Protein AF-A0A538IDU6-F1 (afdb_monomer_lite)

pLDDT: mean 78.45, std 12.98, range [44.56, 95.0]

Radius of gyration: 15.47 Å; chains: 1; bounding box: 32×34×43 Å

Secondary structure (DSSP, 8-state):
--HHHHHHHHHHHHHHHHHHHHHHHHHHHHTTTSTTHHHHHHHHHHHHHHHHHHHHHSTT--HHHHHHHHHHHHHHHHHHHHHHHT--HHHHHHHHHHHHHHHHHHHHHHHTT--

Sequence (115 aa):
SLAYSHASLSAGASGAIFGVIGAGLAMVLWNRDRPGMRAQLRSWIFLIAINLFIGVETPGIDLRAHIGGLIGGFVISSALEGAAKQRGSARRALQAGGYIAVVVASYILTSAHVG

Foldseek 3Di:
DVVVPPLVVVLLVLLQVLLQLLLVLLVLVLVVVDPPSVVVNVVSLVVLLVVLLVQLVDPSHDSVSNLNSNLNSNVVNLVVSCVVPVDDPVVSVVVNVVVVCSSVVSVVVSVVVVD

Structure (mmCIF, N/CA/C/O backbone):
data_AF-A0A538IDU6-F1
#
_entry.id   AF-A0A538IDU6-F1
#
loop_
_atom_site.group_PDB
_atom_site.id
_atom_site.type_symbol
_atom_site.label_atom_id
_atom_site.label_alt_id
_atom_site.label_comp_id
_atom_site.label_asym_id
_atom_site.label_entity_id
_atom_site.label_seq_id
_atom_site.pdbx_PDB_ins_code
_atom_site.Cartn_x
_atom_site.Cartn_y
_atom_site.Cartn_z
_atom_site.occupancy
_atom_site.B_iso_or_equiv
_atom_site.auth_seq_id
_atom_site.auth_comp_id
_atom_site.auth_asym_id
_atom_site.auth_atom_id
_atom_site.pdbx_PDB_model_num
ATOM 1 N N . SER A 1 1 ? 13.590 -21.769 -24.725 1.00 49.88 1 SER A N 1
ATOM 2 C CA . SER A 1 1 ? 12.466 -21.942 -23.777 1.00 49.88 1 SER A CA 1
ATOM 3 C C . SER A 1 1 ? 12.851 -21.806 -22.297 1.00 49.88 1 SER A C 1
ATOM 5 O O . SER A 1 1 ? 11.945 -21.654 -21.494 1.00 49.88 1 SER A O 1
ATOM 7 N N . LEU A 1 2 ? 14.136 -21.755 -21.903 1.00 55.34 2 LEU A N 1
ATOM 8 C CA . LEU A 1 2 ? 14.543 -21.522 -20.498 1.00 55.34 2 LEU A C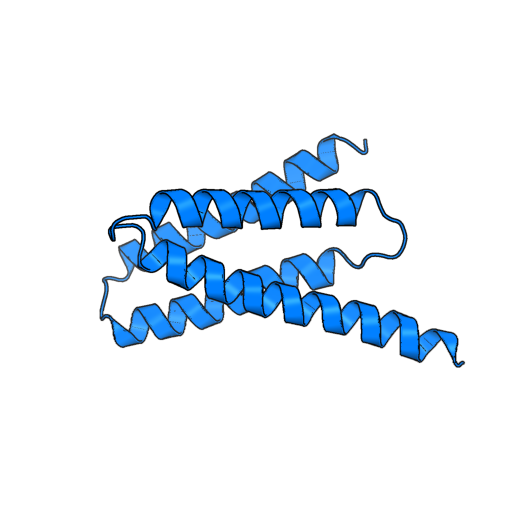A 1
ATOM 9 C C . LEU A 1 2 ? 14.375 -20.064 -20.015 1.00 55.34 2 LEU A C 1
ATOM 11 O O . LEU A 1 2 ? 14.173 -19.818 -18.832 1.00 55.34 2 LEU A O 1
ATOM 15 N N . ALA A 1 3 ? 14.393 -19.092 -20.934 1.00 54.34 3 ALA A N 1
ATOM 16 C CA . ALA A 1 3 ? 14.180 -17.680 -20.603 1.00 54.34 3 ALA A CA 1
ATOM 17 C C . ALA A 1 3 ? 12.721 -17.356 -20.215 1.00 54.34 3 ALA A C 1
ATOM 19 O O . ALA A 1 3 ? 12.478 -16.415 -19.465 1.00 54.34 3 ALA A O 1
ATOM 20 N N . TYR A 1 4 ? 11.755 -18.156 -20.687 1.00 55.88 4 TYR A N 1
ATOM 21 C CA . TYR A 1 4 ? 10.330 -17.930 -20.429 1.00 55.88 4 TYR A CA 1
ATOM 22 C C . TYR A 1 4 ? 9.914 -18.320 -19.004 1.00 55.88 4 TYR A C 1
ATOM 24 O O . TYR A 1 4 ? 8.887 -17.836 -18.550 1.00 55.88 4 TYR A O 1
ATOM 32 N N . SER A 1 5 ? 10.687 -19.140 -18.274 1.00 60.56 5 SER A N 1
ATOM 33 C CA . SER A 1 5 ? 10.357 -19.537 -16.894 1.00 60.56 5 SER A CA 1
ATOM 34 C C . SER A 1 5 ? 11.007 -18.648 -15.831 1.00 60.56 5 SER A C 1
ATOM 36 O O . SER A 1 5 ? 10.337 -18.270 -14.882 1.00 60.56 5 SER A O 1
ATOM 38 N N . HIS A 1 6 ? 12.280 -18.265 -15.971 1.00 60.66 6 HIS A N 1
ATOM 39 C CA . HIS A 1 6 ? 12.975 -17.485 -14.934 1.00 60.66 6 HIS A CA 1
ATOM 40 C C . HIS A 1 6 ? 12.505 -16.030 -14.850 1.00 60.66 6 HIS A C 1
ATOM 42 O O . HIS A 1 6 ? 12.263 -15.526 -13.754 1.00 60.66 6 HIS A O 1
ATOM 48 N N . ALA A 1 7 ? 12.353 -15.360 -15.995 1.00 60.00 7 ALA A N 1
ATOM 49 C CA . ALA A 1 7 ? 11.899 -13.972 -16.025 1.00 60.00 7 ALA A CA 1
ATOM 50 C C . ALA A 1 7 ? 10.442 -13.846 -15.547 1.00 60.00 7 ALA A C 1
ATOM 52 O O . ALA A 1 7 ? 10.122 -12.942 -14.781 1.00 60.00 7 ALA A O 1
ATOM 53 N N . SER A 1 8 ? 9.578 -14.793 -15.926 1.00 61.16 8 SER A N 1
ATOM 54 C CA . SER A 1 8 ? 8.171 -14.815 -15.507 1.00 61.16 8 SER A CA 1
ATOM 55 C C . SER A 1 8 ? 7.988 -15.220 -14.039 1.00 61.16 8 SER A C 1
ATOM 57 O O . SER A 1 8 ? 7.200 -14.582 -13.342 1.00 61.16 8 SER A O 1
ATOM 59 N N . LEU A 1 9 ? 8.748 -16.201 -13.519 1.00 66.88 9 LEU A N 1
ATOM 60 C CA . LEU A 1 9 ? 8.754 -16.513 -12.081 1.00 66.88 9 LEU A CA 1
ATOM 61 C C . LEU A 1 9 ? 9.240 -15.320 -11.252 1.00 66.88 9 LEU A C 1
ATOM 63 O O . LEU A 1 9 ? 8.636 -15.010 -10.228 1.00 66.88 9 LEU A O 1
ATOM 67 N N . SER A 1 10 ? 10.311 -14.651 -11.686 1.00 66.81 10 SER A N 1
ATOM 68 C CA . SER A 1 10 ? 10.853 -13.471 -11.001 1.00 66.81 10 SER A CA 1
ATOM 69 C C . SER A 1 10 ? 9.854 -12.303 -11.004 1.00 66.81 10 SER A C 1
ATOM 71 O O . SER A 1 10 ? 9.594 -11.694 -9.961 1.00 66.81 10 SER A O 1
ATOM 73 N N . ALA A 1 11 ? 9.201 -12.051 -12.145 1.00 66.19 11 ALA A N 1
ATOM 74 C CA . ALA A 1 11 ? 8.126 -11.066 -12.254 1.00 66.19 11 ALA A CA 1
ATOM 75 C C . ALA A 1 11 ? 6.949 -11.384 -11.309 1.00 66.19 11 ALA A C 1
ATOM 77 O O . ALA A 1 11 ? 6.440 -10.488 -10.638 1.00 66.19 11 ALA A O 1
ATOM 78 N N . GLY A 1 12 ? 6.566 -12.657 -11.161 1.00 75.00 12 GLY A N 1
ATOM 79 C CA . GLY A 1 12 ? 5.529 -13.079 -10.211 1.00 75.00 12 GLY A CA 1
ATOM 80 C C . GLY A 1 12 ? 5.944 -12.980 -8.735 1.00 75.00 12 GLY A C 1
ATOM 81 O O . GLY A 1 12 ? 5.147 -12.567 -7.891 1.00 75.00 12 GLY A O 1
ATOM 82 N N . ALA A 1 13 ? 7.195 -13.314 -8.410 1.00 86.06 13 ALA A N 1
ATOM 83 C CA . ALA A 1 13 ? 7.714 -13.277 -7.042 1.00 86.06 13 ALA A CA 1
ATOM 84 C C . ALA A 1 13 ? 7.747 -11.851 -6.472 1.00 86.06 13 ALA A C 1
ATOM 86 O O . ALA A 1 13 ? 7.341 -11.627 -5.331 1.00 86.06 13 ALA A O 1
ATOM 87 N N . SER A 1 14 ? 8.170 -10.874 -7.279 1.00 88.38 14 SER A N 1
ATOM 88 C CA . SER A 1 14 ? 8.167 -9.461 -6.879 1.00 88.38 14 SER A CA 1
ATOM 89 C C . SER A 1 14 ? 6.754 -8.941 -6.580 1.00 88.38 14 SER A C 1
ATOM 91 O O . SER A 1 14 ? 6.551 -8.282 -5.561 1.00 88.38 14 SER A O 1
ATOM 93 N N . GLY A 1 15 ? 5.745 -9.334 -7.366 1.00 89.12 15 GLY A N 1
ATOM 94 C CA . GLY A 1 15 ? 4.341 -9.034 -7.069 1.00 89.12 15 GLY A CA 1
ATOM 95 C C . GLY A 1 15 ? 3.882 -9.579 -5.709 1.00 89.12 15 GLY A C 1
ATOM 96 O O . GLY A 1 15 ? 3.221 -8.871 -4.948 1.00 89.12 15 GLY A O 1
ATOM 97 N N . ALA A 1 16 ? 4.285 -10.800 -5.342 1.00 92.06 16 ALA A N 1
ATOM 98 C CA . ALA A 1 16 ? 3.973 -11.375 -4.030 1.00 92.06 16 ALA A CA 1
ATOM 99 C C . ALA A 1 16 ? 4.643 -10.611 -2.872 1.00 92.06 16 ALA A C 1
ATOM 101 O O . ALA A 1 16 ? 4.002 -10.359 -1.849 1.00 92.06 16 ALA A O 1
ATOM 102 N N . ILE A 1 17 ? 5.899 -10.178 -3.044 1.00 92.94 17 ILE A N 1
ATOM 103 C CA . ILE A 1 17 ? 6.605 -9.319 -2.075 1.00 92.94 17 ILE A CA 1
ATOM 104 C C . ILE A 1 17 ? 5.844 -8.005 -1.887 1.00 92.94 17 ILE A C 1
ATOM 106 O O . ILE A 1 17 ? 5.565 -7.603 -0.756 1.00 92.94 17 ILE A O 1
ATOM 110 N N . PHE A 1 18 ? 5.440 -7.366 -2.985 1.00 92.88 18 PHE A N 1
ATOM 111 C CA . PHE A 1 18 ? 4.620 -6.158 -2.937 1.00 92.88 18 PHE A CA 1
ATOM 112 C C . PHE A 1 18 ? 3.261 -6.403 -2.273 1.00 92.88 18 PHE A C 1
ATOM 114 O O . PHE A 1 18 ? 2.778 -5.529 -1.560 1.00 92.88 18 PHE A O 1
ATOM 121 N N . GLY A 1 19 ? 2.692 -7.604 -2.397 1.00 92.25 19 GLY A N 1
ATOM 122 C CA . GLY A 1 19 ? 1.536 -8.048 -1.615 1.00 92.25 19 GLY A CA 1
ATOM 123 C C . GLY A 1 19 ? 1.768 -8.015 -0.109 1.00 92.25 19 GLY A C 1
ATOM 124 O O . GLY A 1 19 ? 0.975 -7.429 0.629 1.00 92.25 19 GLY A O 1
ATOM 125 N N . VAL A 1 20 ? 2.882 -8.564 0.369 1.00 95.00 20 VAL A N 1
ATOM 126 C CA . VAL A 1 20 ? 3.230 -8.503 1.798 1.00 95.00 20 VAL A CA 1
ATOM 127 C C . VAL A 1 20 ? 3.451 -7.055 2.248 1.00 95.00 20 VAL A C 1
ATOM 129 O O . VAL A 1 20 ? 2.977 -6.660 3.316 1.00 95.00 20 VAL A O 1
ATOM 132 N N . ILE A 1 21 ? 4.096 -6.231 1.417 1.00 94.62 21 ILE A N 1
ATOM 133 C CA . ILE A 1 21 ? 4.301 -4.805 1.702 1.00 94.62 21 ILE A CA 1
ATOM 134 C C . ILE A 1 21 ? 2.956 -4.056 1.771 1.00 94.62 21 ILE A C 1
ATOM 136 O O . ILE A 1 21 ? 2.717 -3.273 2.691 1.00 94.62 21 ILE A O 1
ATOM 140 N N . GLY A 1 22 ? 2.032 -4.319 0.848 1.00 92.50 22 GLY A N 1
ATOM 141 C CA . GLY A 1 22 ? 0.682 -3.755 0.878 1.00 92.50 22 GLY A CA 1
ATOM 142 C C . GLY A 1 22 ? -0.078 -4.144 2.147 1.00 92.50 22 GLY A C 1
ATOM 143 O O . GLY A 1 22 ? -0.673 -3.291 2.810 1.00 92.50 22 GLY A O 1
ATOM 144 N N . ALA A 1 23 ? 0.003 -5.416 2.541 1.00 92.12 23 ALA A N 1
ATOM 145 C CA . ALA A 1 23 ? -0.624 -5.920 3.758 1.00 92.12 23 ALA A CA 1
ATOM 146 C C . ALA A 1 23 ? -0.057 -5.267 5.029 1.00 92.12 23 ALA A C 1
ATOM 148 O O . ALA A 1 23 ? -0.824 -4.863 5.910 1.00 92.12 23 ALA A O 1
ATOM 149 N N . GLY A 1 24 ? 1.267 -5.115 5.116 1.00 92.69 24 GLY A N 1
ATOM 150 C CA . GLY A 1 24 ? 1.931 -4.451 6.237 1.00 92.69 24 GLY A CA 1
ATOM 151 C C . GLY A 1 24 ? 1.612 -2.957 6.317 1.00 92.69 24 GLY A C 1
ATOM 152 O O . GLY A 1 24 ? 1.341 -2.444 7.406 1.00 92.69 24 GLY A O 1
ATOM 153 N N . LEU A 1 25 ? 1.531 -2.270 5.172 1.00 92.25 25 LEU A N 1
ATOM 154 C CA . LEU A 1 25 ? 1.109 -0.871 5.122 1.00 92.25 25 LEU A CA 1
ATOM 155 C C . LEU A 1 25 ? -0.305 -0.696 5.697 1.00 92.25 25 LEU A C 1
ATOM 157 O O . LEU A 1 25 ? -0.528 0.230 6.479 1.00 92.25 25 LEU A O 1
ATOM 161 N N . ALA A 1 26 ? -1.241 -1.592 5.364 1.00 88.75 26 ALA A N 1
ATO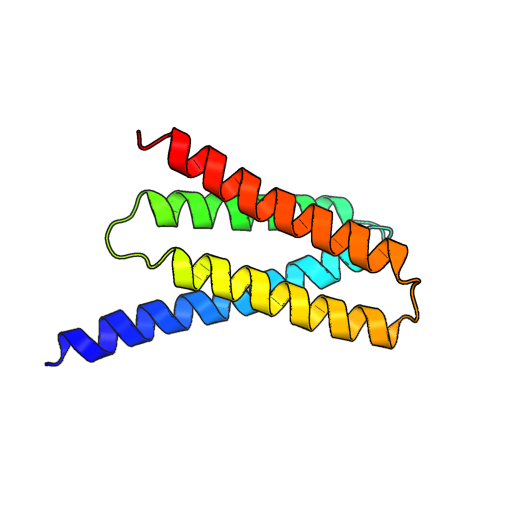M 162 C CA . ALA A 1 26 ? -2.594 -1.568 5.920 1.00 88.75 26 ALA A CA 1
ATOM 163 C C . ALA A 1 26 ? -2.586 -1.697 7.451 1.00 88.75 26 ALA A C 1
ATOM 165 O O . ALA A 1 26 ? -3.252 -0.914 8.130 1.00 88.75 26 ALA A O 1
ATOM 166 N N . MET A 1 27 ? -1.778 -2.606 8.009 1.00 88.56 27 MET A N 1
ATOM 167 C CA . MET A 1 27 ? -1.660 -2.784 9.463 1.00 88.56 27 MET A CA 1
ATOM 168 C C . MET A 1 27 ? -1.098 -1.538 10.156 1.00 88.56 27 MET A C 1
ATOM 170 O O . MET A 1 27 ? -1.636 -1.079 11.169 1.00 88.56 27 MET A O 1
ATOM 174 N N . VAL A 1 28 ? -0.026 -0.955 9.608 1.00 90.75 28 VAL A N 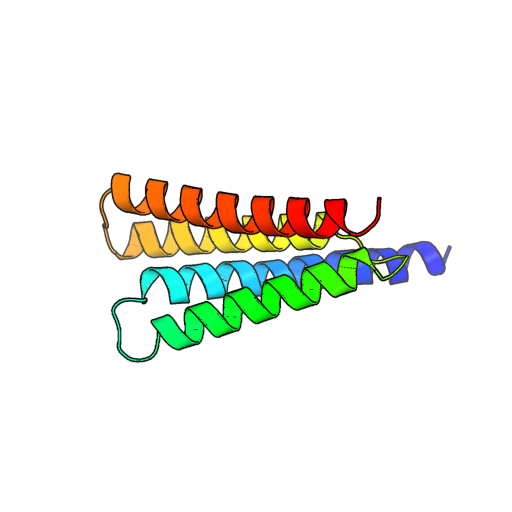1
ATOM 175 C CA . VAL A 1 28 ? 0.577 0.276 10.145 1.00 90.75 28 VAL A CA 1
ATOM 176 C C . VAL A 1 28 ? -0.425 1.428 10.072 1.00 90.75 28 VAL A C 1
ATOM 178 O O . VAL A 1 28 ? -0.588 2.166 11.045 1.00 90.75 28 VAL A O 1
ATOM 181 N N . LEU A 1 29 ? -1.163 1.550 8.965 1.00 87.81 29 LEU A N 1
ATOM 182 C CA . LEU A 1 29 ? -2.204 2.559 8.798 1.00 87.81 29 LEU A CA 1
ATOM 183 C C . LEU A 1 29 ? -3.335 2.388 9.822 1.00 87.81 29 LEU A C 1
ATOM 185 O O . LEU A 1 29 ? -3.766 3.369 10.433 1.00 87.81 29 LEU A O 1
ATOM 189 N N . TRP A 1 30 ? -3.792 1.158 10.060 1.00 83.38 30 TRP A N 1
ATOM 190 C CA . TRP A 1 30 ? -4.837 0.861 11.044 1.00 83.38 30 TRP A CA 1
ATOM 191 C C . TRP A 1 30 ? -4.401 1.148 12.481 1.00 83.38 30 TRP A C 1
ATOM 193 O O . TRP A 1 30 ? -5.235 1.425 13.352 1.00 83.38 30 TRP A O 1
ATOM 203 N N . ASN A 1 31 ? -3.096 1.095 12.726 1.00 86.69 31 ASN A N 1
ATOM 204 C CA . ASN A 1 31 ? -2.484 1.266 14.033 1.00 86.69 31 ASN A CA 1
ATOM 205 C C . ASN A 1 31 ? -1.795 2.627 14.198 1.00 86.69 31 ASN A C 1
ATOM 207 O O . ASN A 1 31 ? -1.145 2.845 15.216 1.00 86.69 31 ASN A O 1
ATOM 211 N N . ARG A 1 32 ? -1.983 3.557 13.251 1.00 85.62 32 ARG A N 1
ATOM 212 C CA . ARG A 1 32 ? -1.299 4.862 13.187 1.00 85.62 32 ARG A CA 1
ATOM 213 C C . ARG A 1 32 ? -1.465 5.759 14.414 1.00 85.62 32 ARG A C 1
ATOM 215 O O . ARG A 1 32 ? -0.686 6.688 14.586 1.00 85.62 32 ARG A O 1
ATOM 222 N N . ASP A 1 33 ? -2.488 5.516 15.228 1.00 86.69 33 ASP A N 1
ATOM 223 C CA . ASP A 1 33 ? -2.741 6.282 16.452 1.00 86.69 33 ASP A CA 1
ATOM 224 C C . ASP A 1 33 ? -1.872 5.799 17.630 1.00 86.69 33 ASP A C 1
ATOM 226 O O . ASP A 1 33 ? -1.802 6.468 18.657 1.00 86.69 33 ASP A O 1
ATOM 230 N N . ARG A 1 34 ? -1.173 4.661 17.488 1.00 89.69 34 ARG A N 1
ATOM 231 C CA . ARG A 1 34 ? -0.179 4.206 18.467 1.00 89.69 34 ARG A CA 1
ATOM 232 C C . ARG A 1 34 ? 1.132 4.997 18.332 1.00 89.69 34 ARG A C 1
ATOM 234 O O . ARG A 1 34 ? 1.497 5.380 17.214 1.00 89.69 34 ARG A O 1
ATOM 241 N N . PRO A 1 35 ? 1.876 5.199 19.436 1.00 93.38 35 PRO A N 1
ATOM 242 C CA . PRO A 1 35 ? 3.183 5.854 19.403 1.00 93.38 35 PRO A CA 1
ATOM 243 C C . PRO A 1 35 ? 4.114 5.230 18.353 1.00 93.38 35 PRO A C 1
ATOM 245 O O . PRO A 1 35 ? 4.153 4.013 18.190 1.00 93.38 35 PRO A O 1
ATOM 248 N N . GLY A 1 36 ? 4.829 6.066 17.598 1.00 90.81 36 GLY A N 1
ATOM 249 C CA . GLY A 1 36 ? 5.773 5.629 16.558 1.00 90.81 36 GLY A CA 1
ATOM 250 C C . GLY A 1 36 ? 5.149 5.180 15.227 1.00 90.81 36 GLY A C 1
ATOM 251 O O . GLY A 1 36 ? 5.823 5.222 14.199 1.00 90.81 36 GLY A O 1
ATOM 252 N N . MET A 1 37 ? 3.855 4.844 15.174 1.00 91.38 37 MET A N 1
ATOM 253 C CA . MET A 1 37 ? 3.241 4.303 13.950 1.00 91.38 37 MET A CA 1
ATOM 254 C C . MET A 1 37 ? 3.064 5.325 12.831 1.00 91.38 37 MET A C 1
ATOM 256 O O . MET A 1 37 ? 3.103 4.955 11.662 1.00 91.38 37 MET A O 1
ATOM 260 N N . ARG A 1 38 ? 2.946 6.620 13.141 1.00 88.94 38 ARG A N 1
ATOM 261 C CA . ARG A 1 38 ? 2.937 7.666 12.101 1.00 88.94 38 ARG A CA 1
ATOM 262 C C . ARG A 1 38 ? 4.289 7.818 11.409 1.00 88.94 38 ARG A C 1
ATOM 264 O O . ARG A 1 38 ? 4.325 8.029 10.202 1.00 88.94 38 ARG A O 1
ATOM 271 N N . ALA A 1 39 ? 5.384 7.710 12.162 1.00 92.94 39 ALA A N 1
ATOM 272 C CA . ALA A 1 39 ? 6.728 7.726 11.593 1.00 92.94 39 ALA A CA 1
ATOM 273 C C . ALA A 1 39 ? 6.951 6.472 10.740 1.00 92.94 39 ALA A C 1
ATOM 275 O O . ALA A 1 39 ? 7.351 6.586 9.586 1.00 92.94 39 ALA A O 1
ATOM 276 N N . GLN A 1 40 ? 6.559 5.304 11.257 1.00 93.06 40 GLN A N 1
ATOM 277 C CA . GLN A 1 40 ? 6.607 4.050 10.509 1.00 93.06 40 GLN A CA 1
ATOM 278 C C . GLN A 1 40 ? 5.789 4.122 9.214 1.00 93.06 40 GLN A C 1
ATOM 280 O O . GLN A 1 40 ? 6.278 3.729 8.161 1.00 93.06 40 GLN A O 1
ATOM 285 N N . LEU A 1 41 ? 4.578 4.687 9.254 1.00 89.50 41 LEU A N 1
ATOM 286 C CA . LEU A 1 41 ? 3.736 4.861 8.069 1.00 89.50 41 LEU A CA 1
ATOM 287 C C . LEU A 1 41 ? 4.447 5.681 6.986 1.00 89.50 41 LEU A C 1
ATOM 289 O O . LEU A 1 41 ? 4.413 5.309 5.817 1.00 89.50 41 LEU A O 1
ATOM 293 N N . ARG A 1 42 ? 5.123 6.771 7.373 1.00 88.38 42 ARG A N 1
ATOM 294 C CA . ARG A 1 42 ? 5.911 7.595 6.444 1.00 88.38 42 ARG A CA 1
ATOM 295 C C . ARG A 1 42 ? 7.064 6.802 5.832 1.00 88.38 42 ARG A C 1
ATOM 297 O O . ARG A 1 42 ? 7.251 6.880 4.623 1.00 88.38 42 ARG A O 1
ATOM 304 N N . SER A 1 43 ? 7.785 6.018 6.634 1.00 92.12 43 SER A N 1
ATOM 305 C CA . SER A 1 43 ? 8.877 5.168 6.145 1.00 92.12 43 SER A CA 1
ATOM 306 C C . SER A 1 43 ? 8.389 4.124 5.142 1.00 92.12 43 SER A C 1
ATOM 308 O O . SER A 1 43 ? 9.035 3.917 4.121 1.00 92.12 43 SER A O 1
ATOM 310 N N . TRP A 1 44 ? 7.232 3.505 5.387 1.00 91.56 44 TRP A N 1
ATOM 311 C CA . TRP A 1 44 ? 6.640 2.533 4.463 1.00 91.56 44 TRP A CA 1
ATOM 312 C C . TRP A 1 44 ? 6.190 3.179 3.155 1.00 91.56 44 TRP A C 1
ATOM 314 O O . TRP A 1 44 ? 6.490 2.653 2.089 1.00 91.56 44 TRP A O 1
ATOM 324 N N . ILE A 1 45 ? 5.519 4.333 3.221 1.00 88.06 45 ILE A N 1
ATOM 325 C CA . ILE A 1 45 ? 5.124 5.085 2.021 1.00 88.06 45 ILE A CA 1
ATOM 326 C C . ILE A 1 45 ? 6.362 5.469 1.203 1.00 88.06 45 ILE A C 1
ATOM 328 O O . ILE A 1 45 ? 6.364 5.286 -0.010 1.00 88.06 45 ILE A O 1
ATOM 332 N N . PHE A 1 46 ? 7.425 5.944 1.860 1.00 88.94 46 PHE A N 1
ATOM 333 C CA . PHE A 1 46 ? 8.685 6.275 1.198 1.00 88.94 46 PHE A CA 1
ATOM 334 C C . PHE A 1 46 ? 9.318 5.053 0.518 1.00 88.94 46 PHE A C 1
ATOM 336 O O . PHE A 1 46 ? 9.677 5.126 -0.654 1.00 88.94 46 PHE A O 1
ATOM 343 N N . LEU A 1 47 ? 9.391 3.916 1.220 1.00 90.31 47 LEU A N 1
ATOM 344 C CA . LEU A 1 47 ? 9.904 2.655 0.674 1.00 90.31 47 LEU A CA 1
ATOM 345 C C . LEU A 1 47 ? 9.111 2.182 -0.549 1.00 90.31 47 LEU A C 1
ATOM 347 O O . LEU A 1 47 ? 9.696 1.738 -1.532 1.00 90.31 47 LEU A O 1
ATOM 351 N N . ILE A 1 48 ? 7.785 2.282 -0.512 1.00 90.12 48 ILE A N 1
ATOM 352 C CA . ILE A 1 48 ? 6.936 1.903 -1.646 1.00 90.12 48 ILE A CA 1
ATOM 353 C C . ILE A 1 48 ? 7.184 2.844 -2.826 1.00 90.12 48 ILE A C 1
ATOM 355 O O . ILE A 1 48 ? 7.397 2.375 -3.941 1.00 90.12 48 ILE A O 1
ATOM 359 N N . ALA A 1 49 ? 7.203 4.155 -2.580 1.00 85.31 49 ALA A N 1
ATOM 360 C CA . ALA A 1 49 ? 7.405 5.155 -3.620 1.00 85.31 49 ALA A CA 1
ATOM 361 C C . ALA A 1 49 ? 8.762 4.992 -4.320 1.00 85.31 49 ALA A C 1
ATOM 363 O O . ALA A 1 49 ? 8.804 4.973 -5.547 1.00 85.31 49 ALA A O 1
ATOM 364 N N . ILE A 1 50 ? 9.855 4.810 -3.566 1.00 87.69 50 ILE A N 1
ATOM 365 C CA . ILE A 1 50 ? 11.191 4.642 -4.156 1.00 87.69 50 ILE A CA 1
ATOM 366 C C . ILE A 1 50 ? 11.294 3.342 -4.966 1.00 87.69 50 ILE A C 1
ATOM 368 O O . ILE A 1 50 ? 11.862 3.353 -6.052 1.00 87.69 50 ILE A O 1
ATOM 372 N N . ASN A 1 51 ? 10.708 2.232 -4.498 1.00 88.50 51 ASN A N 1
ATOM 373 C CA . ASN A 1 51 ? 10.764 0.977 -5.252 1.00 88.50 51 ASN A CA 1
ATOM 374 C C . ASN A 1 51 ? 9.900 1.024 -6.520 1.00 88.50 51 ASN A C 1
ATOM 376 O O . ASN A 1 51 ? 10.304 0.475 -7.541 1.00 88.50 51 ASN A O 1
ATOM 380 N N . LEU A 1 52 ? 8.739 1.688 -6.486 1.00 85.94 52 LEU A N 1
ATOM 381 C CA . LEU A 1 52 ? 7.935 1.900 -7.693 1.00 85.94 52 LEU A CA 1
ATOM 382 C C . LEU A 1 52 ? 8.643 2.832 -8.681 1.00 85.94 52 LEU A C 1
ATOM 384 O O . LEU A 1 52 ? 8.611 2.561 -9.876 1.00 85.94 52 LEU A O 1
ATOM 388 N N . PHE A 1 53 ? 9.323 3.872 -8.191 1.00 84.25 53 PHE A N 1
ATOM 389 C CA . PHE A 1 53 ? 10.144 4.755 -9.019 1.00 84.25 53 PHE A CA 1
ATOM 390 C C . PHE A 1 53 ? 11.256 3.979 -9.734 1.00 84.25 53 PHE A C 1
ATOM 392 O O . PHE A 1 53 ? 11.326 3.991 -10.957 1.00 84.25 53 PHE A O 1
ATOM 399 N N . ILE A 1 54 ? 12.058 3.212 -8.987 1.00 86.06 54 ILE A N 1
ATOM 400 C CA . ILE A 1 54 ? 13.099 2.345 -9.562 1.00 86.06 54 ILE A CA 1
ATOM 401 C C . ILE A 1 54 ? 12.492 1.353 -10.566 1.00 86.06 54 ILE A C 1
ATOM 403 O O . ILE A 1 54 ? 13.073 1.105 -11.620 1.00 86.0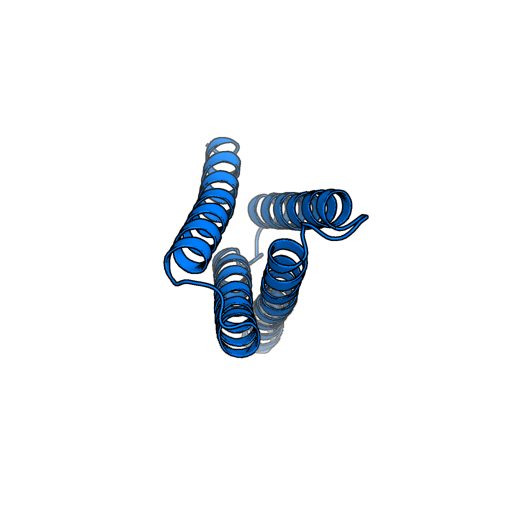6 54 ILE A O 1
ATOM 407 N N . GLY A 1 55 ? 11.312 0.810 -10.255 1.00 84.06 55 GLY A N 1
ATOM 408 C CA . GLY A 1 55 ? 10.575 -0.101 -11.126 1.00 84.06 55 GLY A CA 1
ATOM 409 C C . GLY A 1 55 ? 10.158 0.503 -12.465 1.00 84.06 55 GLY A C 1
ATOM 410 O O . GLY A 1 55 ? 10.131 -0.215 -13.458 1.00 84.06 55 GLY A O 1
ATOM 411 N N . VAL A 1 56 ? 9.861 1.803 -12.510 1.00 82.81 56 VAL A N 1
ATOM 412 C CA . VAL A 1 56 ? 9.539 2.512 -13.757 1.00 82.81 56 VAL A CA 1
ATOM 413 C C . VAL A 1 56 ? 10.788 2.757 -14.600 1.00 82.81 56 VAL A C 1
ATOM 415 O O . VAL A 1 56 ? 10.761 2.529 -15.805 1.00 82.81 56 VAL A O 1
ATOM 418 N N . GLU A 1 57 ? 11.887 3.164 -13.967 1.00 82.75 57 GLU A N 1
ATOM 419 C CA . GLU A 1 57 ? 13.143 3.487 -14.658 1.00 82.75 57 GLU A CA 1
ATOM 420 C C . GLU A 1 57 ? 13.905 2.244 -15.152 1.00 82.75 57 GLU A C 1
ATOM 422 O O . GLU A 1 57 ? 14.820 2.355 -15.967 1.00 82.75 57 GLU A O 1
ATOM 427 N N . THR A 1 58 ? 13.559 1.048 -14.662 1.00 83.00 58 THR A N 1
ATOM 428 C CA . THR A 1 58 ? 14.295 -0.188 -14.964 1.00 83.00 58 THR A CA 1
ATOM 429 C C . THR A 1 58 ? 13.560 -1.047 -16.002 1.00 83.00 58 THR A C 1
ATOM 431 O O . THR A 1 58 ? 12.526 -1.649 -15.690 1.00 83.00 58 THR A O 1
ATOM 434 N N . PRO A 1 59 ? 14.110 -1.210 -17.222 1.00 78.38 59 PRO A N 1
ATOM 435 C CA . PRO A 1 59 ? 13.529 -2.080 -18.238 1.00 78.38 59 PRO A CA 1
ATOM 436 C C . PRO A 1 59 ? 13.422 -3.533 -17.765 1.00 78.38 59 PRO A C 1
ATOM 438 O O . PRO A 1 59 ? 14.362 -4.097 -17.209 1.00 78.38 59 PRO A O 1
ATOM 441 N N . GLY A 1 60 ? 12.276 -4.160 -18.032 1.00 79.12 60 GLY A N 1
ATOM 442 C CA . GLY A 1 60 ? 12.022 -5.557 -17.669 1.00 79.12 60 GLY A CA 1
ATOM 443 C C . GLY A 1 60 ? 11.431 -5.768 -16.271 1.00 79.12 60 GLY A C 1
ATOM 444 O O . GLY A 1 60 ? 11.129 -6.912 -15.931 1.00 79.12 60 GLY A O 1
ATOM 445 N N . ILE A 1 61 ? 11.208 -4.707 -15.484 1.00 81.62 61 ILE A N 1
ATOM 446 C CA . ILE A 1 61 ? 10.410 -4.786 -14.252 1.00 81.62 61 ILE A CA 1
ATOM 447 C C . ILE A 1 61 ? 8.914 -4.698 -14.588 1.00 81.62 61 ILE A C 1
ATOM 449 O O . ILE A 1 61 ? 8.457 -3.783 -15.271 1.00 81.62 61 ILE A O 1
ATOM 453 N N . ASP A 1 62 ? 8.126 -5.653 -14.087 1.00 84.88 62 ASP A N 1
ATOM 454 C CA . ASP A 1 62 ? 6.671 -5.658 -14.262 1.00 84.88 62 ASP A CA 1
ATOM 455 C C . ASP A 1 62 ? 5.982 -4.786 -13.202 1.00 84.88 62 ASP A C 1
ATOM 457 O O . ASP A 1 62 ? 5.591 -5.244 -12.121 1.00 84.88 62 ASP A O 1
ATOM 461 N N . LEU A 1 63 ? 5.794 -3.509 -13.530 1.00 85.00 63 LEU A N 1
ATOM 462 C CA . LEU A 1 63 ? 5.103 -2.549 -12.671 1.00 85.00 63 LEU A CA 1
ATOM 463 C C . LEU A 1 63 ? 3.653 -2.957 -12.358 1.00 85.00 63 LEU A C 1
ATOM 465 O O . LEU A 1 63 ? 3.145 -2.668 -11.272 1.00 85.00 63 LEU A O 1
ATOM 469 N N . ARG A 1 64 ? 2.973 -3.654 -13.277 1.00 83.81 64 ARG A N 1
ATOM 470 C CA . ARG A 1 64 ? 1.578 -4.078 -13.083 1.00 83.81 64 ARG A CA 1
ATOM 471 C C . ARG A 1 64 ? 1.502 -5.152 -12.006 1.00 83.81 64 ARG A C 1
ATOM 473 O O . ARG A 1 64 ? 0.609 -5.089 -11.162 1.00 83.81 64 ARG A O 1
ATOM 480 N N . ALA A 1 65 ? 2.457 -6.082 -11.989 1.00 86.88 65 ALA A N 1
ATOM 481 C CA . ALA A 1 65 ? 2.585 -7.074 -10.926 1.00 86.88 65 ALA A CA 1
ATOM 482 C C . ALA A 1 65 ? 2.838 -6.418 -9.557 1.00 86.88 65 ALA A C 1
ATOM 484 O O . ALA A 1 65 ? 2.223 -6.813 -8.566 1.00 86.88 65 ALA A O 1
ATOM 485 N N . HIS A 1 66 ? 3.671 -5.373 -9.500 1.00 89.12 66 HIS A N 1
ATOM 486 C CA . HIS A 1 66 ? 3.983 -4.650 -8.261 1.00 89.12 66 HIS A CA 1
ATOM 487 C C . HIS A 1 66 ? 2.762 -3.894 -7.721 1.00 89.12 66 HIS A C 1
ATOM 489 O O . HIS A 1 66 ? 2.400 -4.048 -6.555 1.00 89.12 66 HIS A O 1
ATOM 495 N N . ILE A 1 67 ? 2.084 -3.120 -8.574 1.00 86.44 67 ILE A N 1
ATOM 496 C CA . ILE A 1 67 ? 0.874 -2.370 -8.203 1.00 86.44 67 ILE A CA 1
ATOM 497 C C . ILE A 1 67 ? -0.257 -3.327 -7.813 1.00 86.44 67 ILE A C 1
ATOM 499 O O . ILE A 1 67 ? -0.907 -3.128 -6.785 1.00 86.44 67 ILE A O 1
ATOM 503 N N . GLY A 1 68 ? -0.470 -4.387 -8.597 1.00 86.06 68 GLY A N 1
ATOM 504 C CA . GLY A 1 68 ? -1.489 -5.398 -8.324 1.00 86.06 68 GLY A CA 1
ATOM 505 C C . GLY A 1 68 ? -1.251 -6.117 -6.998 1.00 86.06 68 GLY A C 1
ATOM 506 O O . GLY A 1 68 ? -2.179 -6.248 -6.199 1.00 86.06 68 GLY A O 1
ATOM 507 N N . GLY A 1 69 ? -0.002 -6.507 -6.728 1.00 90.88 69 GLY A N 1
ATOM 508 C CA . GLY A 1 69 ? 0.416 -7.075 -5.450 1.00 90.88 69 GLY A CA 1
ATOM 509 C C . GLY A 1 69 ? 0.125 -6.127 -4.293 1.00 90.88 69 GLY A C 1
ATOM 510 O O . GLY A 1 69 ? -0.615 -6.488 -3.378 1.00 90.88 69 GLY A O 1
ATOM 511 N N . LEU A 1 70 ? 0.630 -4.892 -4.372 1.00 90.75 70 LEU A N 1
ATOM 512 C CA . LEU A 1 70 ? 0.457 -3.871 -3.339 1.00 90.75 70 LEU A CA 1
ATOM 513 C C . LEU A 1 70 ? -1.028 -3.676 -2.988 1.00 90.75 70 LEU A C 1
ATOM 515 O O . LEU A 1 70 ? -1.406 -3.782 -1.818 1.00 90.75 70 LEU A O 1
ATOM 519 N N . ILE A 1 71 ? -1.877 -3.472 -4.002 1.00 87.19 71 ILE A N 1
ATOM 520 C CA . ILE A 1 71 ? -3.319 -3.271 -3.818 1.00 87.19 71 ILE A CA 1
ATOM 521 C C . ILE A 1 71 ? -3.970 -4.515 -3.216 1.00 87.19 71 ILE A C 1
ATOM 523 O O . ILE A 1 71 ? -4.707 -4.402 -2.234 1.00 87.19 71 ILE A O 1
ATOM 527 N N . GLY A 1 72 ? -3.694 -5.697 -3.771 1.00 87.44 72 GLY A N 1
ATOM 528 C CA . GLY A 1 72 ? -4.281 -6.953 -3.310 1.00 87.44 72 GLY A CA 1
ATOM 529 C C . GLY A 1 72 ? -3.969 -7.221 -1.839 1.00 87.44 72 GLY A C 1
ATOM 530 O O . GLY A 1 72 ? -4.876 -7.449 -1.039 1.00 87.44 72 GLY A O 1
ATOM 531 N N . GLY A 1 73 ? -2.699 -7.106 -1.454 1.00 91.19 73 GLY A N 1
ATOM 532 C CA . GLY A 1 73 ? -2.271 -7.294 -0.071 1.00 91.19 73 GLY A CA 1
ATOM 533 C C . GLY A 1 73 ? -2.881 -6.282 0.895 1.00 91.19 73 GLY A C 1
ATOM 534 O O . GLY A 1 73 ? -3.354 -6.655 1.973 1.00 91.19 73 GLY A O 1
ATOM 535 N N . PHE A 1 74 ? -2.937 -5.008 0.499 1.00 88.81 74 PHE A N 1
ATOM 536 C CA . PHE A 1 74 ? -3.550 -3.958 1.309 1.00 88.81 74 PHE A CA 1
ATOM 537 C C . PHE A 1 74 ? -5.042 -4.214 1.545 1.00 88.81 74 PHE A C 1
ATOM 539 O O . PHE A 1 74 ? -5.514 -4.094 2.678 1.00 88.81 74 PHE A O 1
ATOM 546 N N . VAL A 1 75 ? -5.787 -4.591 0.501 1.00 85.69 75 VAL A N 1
ATOM 547 C CA . VAL A 1 75 ? -7.228 -4.879 0.584 1.00 85.69 75 VAL A CA 1
ATOM 548 C C . VAL A 1 75 ? -7.496 -6.077 1.491 1.00 85.69 75 VAL A C 1
ATOM 550 O O . VAL A 1 75 ? -8.341 -5.976 2.381 1.00 85.69 75 VAL A O 1
ATOM 553 N N . ILE A 1 76 ? -6.759 -7.179 1.319 1.00 86.62 76 ILE A N 1
ATOM 554 C CA . ILE A 1 76 ? -6.920 -8.391 2.137 1.00 86.62 76 ILE A CA 1
ATOM 555 C C . ILE A 1 76 ? -6.669 -8.072 3.615 1.00 86.62 76 ILE A C 1
ATOM 557 O O . ILE A 1 76 ? -7.518 -8.345 4.463 1.00 86.62 76 ILE A O 1
ATOM 561 N N . SER A 1 77 ? -5.541 -7.431 3.928 1.00 89.00 77 SER A N 1
ATOM 562 C CA . SER A 1 77 ? -5.189 -7.052 5.301 1.00 89.00 77 SER A CA 1
ATOM 563 C C . SER A 1 77 ? -6.214 -6.091 5.914 1.00 89.00 77 SER A C 1
ATOM 565 O O . SER A 1 77 ? -6.673 -6.304 7.034 1.00 89.00 77 SER A O 1
ATOM 567 N N . SER A 1 78 ? -6.673 -5.094 5.152 1.00 82.69 78 SER A N 1
ATOM 568 C CA . SER A 1 78 ? -7.712 -4.148 5.582 1.00 82.69 78 SER A CA 1
ATOM 569 C C . SER A 1 78 ? -9.057 -4.824 5.864 1.00 82.69 78 SER A C 1
ATOM 571 O O . SER A 1 78 ? -9.754 -4.449 6.810 1.00 82.69 78 SER A O 1
ATOM 573 N N . ALA A 1 79 ? -9.442 -5.823 5.063 1.00 83.06 79 ALA A N 1
ATOM 574 C CA . ALA A 1 79 ? -10.658 -6.598 5.285 1.00 83.06 79 ALA A CA 1
ATOM 575 C C . ALA A 1 79 ? -10.569 -7.408 6.588 1.00 83.06 79 ALA A C 1
ATOM 577 O O . ALA A 1 79 ? -11.496 -7.361 7.401 1.00 83.06 79 ALA A O 1
ATOM 578 N N . LEU A 1 80 ? -9.433 -8.074 6.824 1.00 84.50 80 LEU A N 1
ATOM 579 C CA . LEU A 1 80 ? -9.173 -8.855 8.037 1.00 84.50 80 LEU A CA 1
ATOM 580 C C . LEU A 1 80 ? -9.114 -7.973 9.296 1.00 84.50 80 LEU A C 1
ATOM 582 O O . LEU A 1 80 ? -9.816 -8.234 10.272 1.00 84.50 80 LEU A O 1
ATOM 586 N N . GLU A 1 81 ? -8.342 -6.886 9.268 1.00 79.81 81 GLU A N 1
ATOM 587 C CA . GLU A 1 81 ? -8.241 -5.897 10.353 1.00 79.81 81 GLU A CA 1
ATOM 588 C C . GLU A 1 81 ? -9.586 -5.220 10.638 1.00 79.81 81 GLU A C 1
ATOM 590 O O . GLU A 1 81 ? -9.965 -4.987 11.792 1.00 79.81 81 GLU A O 1
ATOM 595 N N . GLY A 1 82 ? -10.325 -4.903 9.576 1.00 71.50 82 GLY A N 1
ATOM 596 C CA . GLY A 1 82 ? -11.672 -4.378 9.652 1.00 71.50 82 GLY A CA 1
ATOM 597 C C . GLY A 1 82 ? -12.588 -5.334 10.404 1.00 71.50 82 GLY A C 1
ATOM 598 O O . GLY A 1 82 ? -13.224 -4.906 11.374 1.00 71.50 82 GLY A O 1
ATOM 599 N N . ALA A 1 83 ? -12.665 -6.590 9.959 1.00 71.69 83 ALA A N 1
ATOM 600 C CA . ALA A 1 83 ? -13.488 -7.630 10.569 1.00 71.69 83 ALA A CA 1
ATOM 601 C C . ALA A 1 83 ? -13.121 -7.848 12.045 1.00 71.69 83 ALA A C 1
ATOM 603 O O . ALA A 1 83 ? -14.005 -7.841 12.897 1.00 71.69 83 ALA A O 1
ATOM 604 N N . ALA A 1 84 ? -11.826 -7.923 12.360 1.00 74.38 84 ALA A N 1
ATOM 605 C CA . ALA A 1 84 ? -11.334 -8.154 13.715 1.00 74.38 84 ALA A CA 1
ATOM 606 C C . ALA A 1 84 ? -11.641 -7.003 14.693 1.00 74.38 84 ALA A C 1
ATOM 608 O O . ALA A 1 84 ? -11.924 -7.248 15.862 1.00 74.38 84 ALA A O 1
ATOM 609 N N . LYS A 1 85 ? -11.586 -5.739 14.245 1.00 75.06 85 LYS A N 1
ATOM 610 C CA . LYS A 1 85 ? -11.727 -4.559 15.126 1.00 75.06 85 LYS A CA 1
ATOM 611 C C . LYS A 1 85 ? -13.122 -3.922 15.136 1.00 75.06 85 LYS A C 1
ATOM 613 O O . LYS A 1 85 ? -13.268 -2.865 15.744 1.00 75.06 85 LYS A O 1
ATOM 618 N N . GLN A 1 86 ? -14.107 -4.485 14.425 1.00 69.12 86 GLN A N 1
ATOM 619 C CA . GLN A 1 86 ? -15.489 -3.968 14.305 1.00 69.12 86 GLN A CA 1
ATOM 620 C C . GLN A 1 86 ? -15.590 -2.443 14.044 1.00 69.12 86 GLN A C 1
ATOM 622 O O . GLN A 1 86 ? -16.549 -1.779 14.428 1.00 69.12 86 GLN A O 1
ATOM 627 N N . ARG A 1 87 ? -14.587 -1.845 13.383 1.00 66.44 87 ARG A N 1
ATOM 628 C CA . ARG A 1 87 ? -14.565 -0.403 13.079 1.00 66.44 87 ARG A CA 1
ATOM 629 C C . ARG A 1 87 ? -15.586 -0.067 11.985 1.00 66.44 87 ARG A C 1
ATOM 631 O O . ARG A 1 87 ? -15.686 -0.800 11.002 1.00 66.44 87 ARG A O 1
ATOM 638 N N . GLY A 1 88 ? -16.281 1.066 12.138 1.00 67.56 88 GLY A N 1
ATOM 639 C CA . GLY A 1 88 ? -17.356 1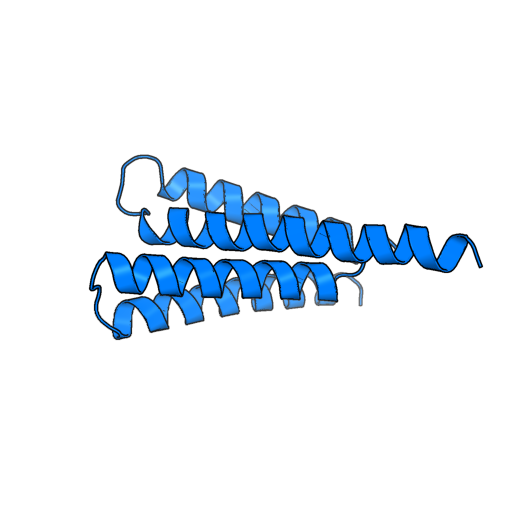.509 11.239 1.00 67.56 88 GLY A CA 1
ATOM 640 C C . GLY A 1 88 ? -16.957 1.624 9.760 1.00 67.56 88 GLY A C 1
ATOM 641 O O . GLY A 1 88 ? -15.820 1.979 9.430 1.00 67.56 88 GLY A O 1
ATOM 642 N N . SER A 1 89 ? -17.917 1.353 8.870 1.00 63.44 89 SER A N 1
ATOM 643 C CA . SER A 1 89 ? -17.752 1.280 7.406 1.00 63.44 89 SER A CA 1
ATOM 644 C C . SER A 1 89 ? -17.134 2.541 6.788 1.00 63.44 89 SER A C 1
ATOM 646 O O . SER A 1 89 ? -16.285 2.436 5.905 1.00 63.44 89 SER A O 1
ATOM 648 N N . ALA A 1 90 ? -17.462 3.725 7.314 1.00 63.75 90 ALA A N 1
ATOM 649 C CA . ALA A 1 90 ? -16.922 5.004 6.848 1.00 63.75 90 ALA A CA 1
ATOM 650 C C . ALA A 1 90 ? -15.395 5.123 7.022 1.00 63.75 90 ALA A C 1
ATOM 652 O O . ALA A 1 90 ? -14.702 5.613 6.132 1.00 63.75 90 ALA A O 1
ATOM 653 N N . ARG A 1 91 ? -14.832 4.626 8.137 1.00 67.38 91 ARG A N 1
ATOM 654 C CA . ARG A 1 91 ? -13.372 4.636 8.358 1.00 67.38 91 ARG A CA 1
ATOM 655 C C . ARG A 1 91 ? -12.647 3.680 7.412 1.00 67.38 91 ARG A C 1
ATOM 657 O O . ARG A 1 91 ? -11.556 4.017 6.963 1.00 67.38 91 ARG A O 1
ATOM 664 N N . ARG A 1 92 ? -13.260 2.537 7.080 1.00 67.19 92 ARG A N 1
ATOM 665 C CA . ARG A 1 92 ? -12.715 1.592 6.090 1.00 67.19 92 ARG A CA 1
ATOM 666 C C . ARG A 1 92 ? -12.690 2.211 4.692 1.00 67.19 92 ARG A C 1
ATOM 668 O O . ARG A 1 92 ? -11.663 2.152 4.026 1.00 67.19 92 ARG A O 1
ATOM 675 N N . ALA A 1 93 ? -13.784 2.858 4.287 1.00 66.62 93 ALA A N 1
ATOM 676 C CA . ALA A 1 93 ? -13.898 3.508 2.983 1.00 66.62 93 ALA A CA 1
ATOM 677 C C . ALA A 1 93 ? -12.905 4.671 2.815 1.00 66.62 93 ALA A C 1
ATOM 679 O O . ALA A 1 93 ? -12.224 4.753 1.797 1.00 66.62 93 ALA A O 1
ATOM 680 N N . LEU A 1 94 ? -12.747 5.524 3.835 1.00 68.06 94 LEU A N 1
ATOM 681 C CA . LEU A 1 94 ? -11.778 6.629 3.811 1.00 68.06 94 LEU A CA 1
ATOM 682 C C . LEU A 1 94 ? -10.325 6.141 3.734 1.00 68.06 94 LEU A C 1
ATOM 684 O O . LEU A 1 94 ? -9.501 6.758 3.065 1.00 68.06 94 LEU A O 1
ATOM 688 N N . GLN A 1 95 ? -9.997 5.040 4.411 1.00 68.50 95 GLN A N 1
ATOM 689 C CA . GLN A 1 95 ? -8.646 4.471 4.389 1.00 68.50 95 GLN A CA 1
ATOM 690 C C . GLN A 1 95 ? -8.342 3.771 3.063 1.00 68.50 95 GLN A C 1
ATOM 692 O O . GLN A 1 95 ? -7.257 3.969 2.521 1.00 68.50 95 GLN A O 1
ATOM 697 N N . ALA A 1 96 ? -9.305 3.027 2.509 1.00 66.75 96 ALA A N 1
ATOM 698 C CA . ALA A 1 96 ? -9.194 2.446 1.174 1.00 66.75 96 ALA A CA 1
ATOM 699 C C . ALA A 1 96 ? -9.055 3.538 0.100 1.00 66.75 96 ALA A C 1
ATOM 701 O O . ALA A 1 96 ? -8.158 3.462 -0.734 1.00 66.75 96 ALA A O 1
ATOM 702 N N . GLY A 1 97 ? -9.872 4.595 0.173 1.00 70.75 97 GLY A N 1
ATOM 703 C CA . GLY A 1 97 ? -9.797 5.738 -0.738 1.00 70.75 97 GLY A CA 1
ATOM 704 C C . GLY A 1 97 ? -8.471 6.493 -0.639 1.00 70.75 97 GLY A C 1
ATOM 705 O O . GLY A 1 97 ? -7.849 6.774 -1.659 1.00 70.75 97 GLY A O 1
ATOM 706 N N . GLY A 1 98 ? -7.987 6.759 0.579 1.00 69.88 98 GLY A N 1
ATOM 707 C CA . GLY A 1 98 ? -6.691 7.409 0.795 1.00 69.88 98 GLY A CA 1
ATOM 708 C C . GLY A 1 98 ? -5.511 6.580 0.283 1.00 69.88 98 GLY A C 1
ATOM 709 O O . GLY A 1 98 ? -4.572 7.133 -0.278 1.00 69.88 98 GLY A O 1
ATOM 710 N N . TYR A 1 99 ? -5.565 5.257 0.423 1.00 66.38 99 TYR A N 1
ATOM 711 C CA . TYR A 1 99 ? -4.530 4.370 -0.098 1.00 66.38 99 TYR A CA 1
ATOM 712 C C . TYR A 1 99 ? -4.539 4.286 -1.629 1.00 66.38 99 TYR A C 1
ATOM 714 O O . TYR A 1 99 ? -3.489 4.437 -2.250 1.00 66.38 99 TYR A O 1
ATOM 722 N N . ILE A 1 100 ? -5.715 4.126 -2.243 1.00 69.44 100 ILE A N 1
ATOM 723 C CA . ILE A 1 100 ? -5.863 4.154 -3.705 1.00 69.44 1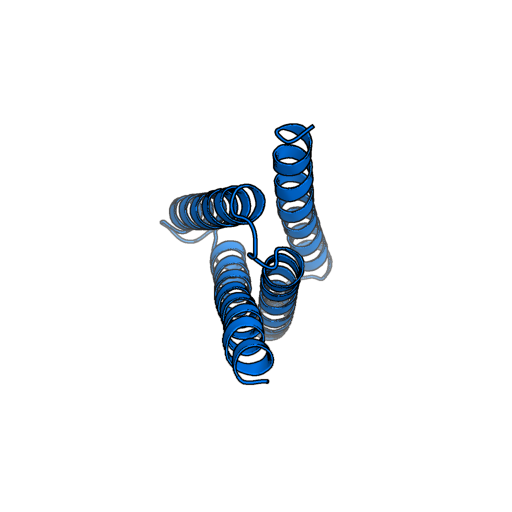00 ILE A CA 1
ATOM 724 C C . ILE A 1 100 ? -5.341 5.484 -4.258 1.00 69.44 100 ILE A C 1
ATOM 726 O O . ILE A 1 100 ? -4.589 5.482 -5.226 1.00 69.44 100 ILE A O 1
ATOM 730 N N . ALA A 1 101 ? -5.660 6.607 -3.607 1.00 69.50 101 ALA A N 1
ATOM 731 C CA . ALA A 1 101 ? -5.153 7.917 -4.000 1.00 69.50 101 ALA A CA 1
ATOM 732 C C . ALA A 1 101 ? -3.622 8.005 -3.924 1.00 69.50 101 ALA A C 1
ATOM 734 O O . ALA A 1 101 ? -3.017 8.574 -4.825 1.00 69.50 101 ALA A O 1
ATOM 735 N N . VAL A 1 102 ? -2.983 7.421 -2.902 1.00 69.12 102 VAL A N 1
ATOM 736 C CA . VAL A 1 102 ? -1.512 7.372 -2.808 1.00 69.12 102 VAL A CA 1
ATOM 737 C C . VAL A 1 102 ? -0.920 6.539 -3.941 1.00 69.12 102 VAL A C 1
ATOM 739 O O . VAL A 1 102 ? -0.015 7.015 -4.613 1.00 69.12 102 VAL A O 1
ATOM 742 N N . VAL A 1 103 ? -1.446 5.340 -4.204 1.00 67.81 103 VAL A N 1
ATOM 743 C CA . VAL A 1 103 ? -0.945 4.469 -5.283 1.00 67.81 103 VAL A CA 1
ATOM 744 C C . VAL A 1 103 ? -1.108 5.131 -6.652 1.00 67.81 103 VAL A C 1
ATOM 746 O O . VAL A 1 103 ? -0.178 5.122 -7.457 1.00 67.81 103 VAL A O 1
ATOM 749 N N . VAL A 1 104 ? -2.262 5.754 -6.900 1.00 72.00 104 VAL A N 1
ATOM 750 C CA . VAL A 1 104 ? -2.549 6.476 -8.144 1.00 72.00 104 VAL A CA 1
ATOM 751 C C . VAL A 1 104 ? -1.675 7.722 -8.272 1.00 72.00 104 VAL A C 1
ATOM 753 O O . VAL A 1 104 ? -1.099 7.940 -9.330 1.00 72.00 104 VAL A O 1
ATOM 756 N N . ALA A 1 105 ? -1.516 8.516 -7.211 1.00 70.12 105 ALA A N 1
ATOM 757 C CA . ALA A 1 105 ? -0.644 9.688 -7.228 1.00 70.12 105 ALA A CA 1
ATOM 758 C C . ALA A 1 105 ? 0.819 9.299 -7.460 1.00 70.12 105 ALA A C 1
ATOM 760 O O . ALA A 1 105 ? 1.486 9.936 -8.267 1.00 70.12 105 ALA A O 1
ATOM 761 N N . SER A 1 106 ? 1.307 8.237 -6.811 1.00 62.78 106 SER A N 1
ATOM 762 C CA . SER A 1 106 ? 2.643 7.697 -7.064 1.00 62.78 106 SER A CA 1
ATOM 763 C C . SER A 1 106 ? 2.795 7.286 -8.525 1.00 62.78 106 SER A C 1
ATOM 765 O O . SER A 1 106 ? 3.728 7.736 -9.172 1.00 62.78 106 SER A O 1
ATOM 767 N N . TYR A 1 107 ? 1.848 6.524 -9.076 1.00 68.62 107 TYR A N 1
ATOM 768 C CA . TYR A 1 107 ? 1.878 6.122 -10.483 1.00 68.62 107 TYR A CA 1
ATOM 769 C C . TYR A 1 107 ? 1.876 7.322 -11.447 1.00 68.62 107 TYR A C 1
ATOM 771 O O . TYR A 1 107 ? 2.700 7.373 -12.357 1.00 68.62 107 TYR A O 1
ATOM 779 N N . ILE A 1 108 ? 1.000 8.311 -11.226 1.00 70.94 108 ILE A N 1
ATOM 780 C CA . ILE A 1 108 ? 0.898 9.516 -12.066 1.00 70.94 108 ILE A CA 1
ATOM 781 C C . ILE A 1 108 ? 2.191 10.333 -12.009 1.00 70.94 108 ILE A C 1
ATOM 783 O O . ILE A 1 108 ? 2.740 10.668 -13.057 1.00 70.94 108 ILE A O 1
ATOM 787 N N . LEU A 1 109 ? 2.694 10.631 -10.806 1.00 64.75 109 LEU A N 1
ATOM 788 C CA . LEU A 1 109 ? 3.915 11.420 -10.615 1.00 64.75 109 LEU A CA 1
ATOM 789 C C . LEU A 1 109 ? 5.122 10.768 -11.286 1.00 64.75 109 LEU A C 1
ATOM 791 O O . LEU A 1 109 ? 5.949 11.473 -11.860 1.00 64.75 109 LEU A O 1
ATOM 795 N N . THR A 1 110 ? 5.203 9.439 -11.247 1.00 56.06 110 THR A N 1
ATOM 796 C CA . THR A 1 110 ? 6.282 8.710 -11.907 1.00 56.06 110 THR A CA 1
ATOM 797 C C . THR A 1 110 ? 6.092 8.686 -13.421 1.00 56.06 110 THR A C 1
ATOM 799 O O . THR A 1 110 ? 7.040 8.971 -14.135 1.00 56.06 110 THR A O 1
ATOM 802 N N . SER A 1 111 ? 4.873 8.478 -13.932 1.00 55.62 111 SER A N 1
ATOM 803 C CA . SER A 1 111 ? 4.600 8.503 -15.381 1.00 55.62 111 SER A CA 1
ATOM 804 C C . SER A 1 111 ? 4.826 9.872 -16.039 1.00 55.62 111 SER A C 1
ATOM 806 O O . SER A 1 111 ? 5.154 9.934 -17.218 1.00 55.62 111 SER A O 1
ATOM 808 N N . ALA A 1 112 ? 4.692 10.962 -15.277 1.00 52.34 112 ALA A N 1
ATOM 809 C CA . ALA A 1 112 ? 4.928 12.324 -15.749 1.00 52.34 112 ALA A CA 1
ATOM 810 C C . ALA A 1 112 ? 6.418 12.715 -15.817 1.00 52.34 112 ALA A C 1
ATOM 812 O O . ALA A 1 112 ? 6.735 13.738 -16.411 1.00 52.34 112 ALA A O 1
ATOM 813 N N . HIS A 1 113 ? 7.323 11.945 -15.200 1.00 45.19 113 HIS A N 1
ATOM 814 C CA . HIS A 1 113 ? 8.774 12.179 -15.272 1.00 45.19 113 HIS A CA 1
ATOM 815 C C . HIS A 1 113 ? 9.453 11.451 -16.441 1.00 45.19 113 HIS A C 1
ATOM 817 O O . HIS A 1 113 ? 10.589 11.776 -16.769 1.00 45.19 113 HIS A O 1
ATOM 823 N N . VAL A 1 114 ? 8.763 10.495 -17.071 1.00 46.34 114 VAL A N 1
ATOM 824 C CA . VAL A 1 114 ? 9.287 9.681 -18.186 1.00 46.34 114 VAL A CA 1
ATOM 825 C C . VAL A 1 114 ? 8.714 10.101 -19.551 1.00 46.34 114 VAL A C 1
ATOM 827 O O . VAL A 1 114 ? 8.861 9.368 -20.528 1.00 46.34 114 VAL A O 1
ATOM 830 N N . GLY A 1 115 ? 8.024 11.247 -19.610 1.00 44.56 115 GLY A N 1
ATOM 831 C CA . GLY A 1 115 ? 7.402 11.813 -20.814 1.00 44.56 115 GLY A CA 1
ATOM 832 C C . GLY A 1 115 ? 8.155 13.008 -21.376 1.00 44.56 115 GLY A C 1
ATOM 833 O O . GLY A 1 115 ? 8.730 13.770 -20.569 1.00 44.56 115 GLY A O 1
#